Protein AF-A0A831U022-F1 (afdb_monomer_lite)

Sequence (81 aa):
EQCAGCHGPRGRGDAPGVGQLRPPPADLTGPATVRASDQWLMWRISEGVPDTEMPAFREVLSARDRWALVLFVRSLAPRRR

Structure (mmCIF, N/CA/C/O backbone):
data_AF-A0A831U022-F1
#
_entry.id   AF-A0A831U022-F1
#
loop_
_atom_site.group_PDB
_atom_site.id
_atom_site.type_symbol
_atom_site.label_atom_id
_atom_site.label_alt_id
_atom_site.label_comp_id
_atom_site.label_asym_id
_atom_site.label_entity_id
_atom_site.label_seq_id
_atom_site.pdbx_PDB_ins_code
_atom_site.Cartn_x
_atom_site.Cartn_y
_atom_site.Cartn_z
_atom_site.occupancy
_atom_site.B_iso_or_equiv
_atom_site.auth_seq_id
_atom_site.auth_comp_id
_atom_site.auth_asym_id
_atom_site.auth_atom_id
_atom_site.pdbx_PDB_model_num
ATOM 1 N N . GLU A 1 1 ? -4.852 8.870 3.644 1.00 57.62 1 GLU A N 1
ATOM 2 C CA . GLU A 1 1 ? -3.556 9.587 3.733 1.00 57.62 1 GLU A CA 1
ATOM 3 C C . GLU A 1 1 ? -2.325 8.669 3.774 1.00 57.62 1 GLU A C 1
ATOM 5 O O . GLU A 1 1 ? -1.516 8.757 2.863 1.00 57.62 1 GLU A O 1
ATOM 10 N N . GLN A 1 2 ? -2.184 7.745 4.740 1.00 80.62 2 GLN A N 1
ATOM 11 C CA . GLN A 1 2 ? -0.928 6.983 4.952 1.00 80.62 2 GLN A CA 1
ATOM 12 C C . GLN A 1 2 ? -0.470 6.118 3.755 1.00 80.62 2 GLN A C 1
ATOM 14 O O . GLN A 1 2 ? 0.717 6.061 3.460 1.00 80.62 2 GLN A O 1
ATOM 19 N N . CYS A 1 3 ? -1.388 5.473 3.025 1.00 92.81 3 CYS A N 1
ATOM 20 C CA . CYS A 1 3 ? -1.028 4.588 1.904 1.00 92.81 3 CYS A CA 1
ATOM 21 C C . CYS A 1 3 ? -0.862 5.350 0.577 1.00 92.81 3 CYS A C 1
ATOM 23 O O . CYS A 1 3 ? 0.049 5.081 -0.206 1.00 92.81 3 CYS A O 1
ATOM 25 N N . ALA A 1 4 ? -1.756 6.313 0.320 1.00 93.56 4 ALA A N 1
ATOM 26 C CA . ALA A 1 4 ? -1.788 7.083 -0.924 1.00 93.56 4 ALA A CA 1
ATOM 27 C C . ALA A 1 4 ? -0.573 8.012 -1.076 1.00 93.56 4 ALA A C 1
ATOM 29 O O . ALA A 1 4 ? -0.206 8.328 -2.204 1.00 93.56 4 ALA A O 1
ATOM 30 N N . GLY A 1 5 ? 0.080 8.391 0.030 1.00 93.25 5 GLY A N 1
ATOM 31 C CA . GLY A 1 5 ? 1.317 9.175 0.006 1.00 93.25 5 GLY A CA 1
ATOM 32 C C . GLY A 1 5 ? 2.469 8.495 -0.740 1.00 93.25 5 GLY A C 1
ATOM 33 O O . GLY A 1 5 ? 3.306 9.190 -1.299 1.00 93.25 5 GLY A O 1
ATOM 34 N N . CYS A 1 6 ? 2.479 7.157 -0.814 1.00 95.12 6 CYS A N 1
ATOM 35 C CA . CYS A 1 6 ? 3.453 6.405 -1.613 1.00 95.12 6 CYS A CA 1
ATOM 36 C C . CYS A 1 6 ? 2.816 5.738 -2.840 1.00 95.12 6 CYS A C 1
ATOM 38 O O . CYS A 1 6 ? 3.351 5.792 -3.945 1.00 95.12 6 CYS A O 1
ATOM 40 N N . HIS A 1 7 ? 1.649 5.112 -2.668 1.00 95.56 7 HIS A N 1
ATOM 41 C CA . HIS A 1 7 ? 1.010 4.344 -3.739 1.00 95.56 7 HIS A CA 1
ATOM 42 C C . HIS A 1 7 ? 0.182 5.198 -4.709 1.00 95.56 7 HIS A C 1
ATOM 44 O O . HIS A 1 7 ? -0.273 4.688 -5.731 1.00 95.56 7 HIS A O 1
ATOM 50 N N . GLY A 1 8 ? -0.018 6.482 -4.418 1.00 93.50 8 GLY A N 1
ATOM 51 C CA . GLY A 1 8 ? -0.848 7.382 -5.211 1.00 93.50 8 GLY A CA 1
ATOM 52 C C . GLY A 1 8 ? -2.352 7.142 -5.006 1.00 93.50 8 GLY A C 1
ATOM 53 O O . GLY A 1 8 ? -2.772 6.095 -4.504 1.00 93.50 8 GLY A O 1
ATOM 54 N N . PRO A 1 9 ? -3.209 8.088 -5.430 1.00 91.31 9 PRO A N 1
ATOM 55 C CA . PRO A 1 9 ? -4.663 7.996 -5.244 1.00 91.31 9 PRO A CA 1
ATOM 56 C C . PRO A 1 9 ? -5.304 6.854 -6.046 1.00 91.31 9 PRO A C 1
ATOM 58 O O . PRO A 1 9 ? -6.411 6.423 -5.738 1.00 91.31 9 PRO A O 1
ATOM 61 N N . ARG A 1 10 ? -4.611 6.360 -7.080 1.00 92.00 10 ARG A N 1
ATOM 62 C CA . ARG A 1 10 ? -5.042 5.228 -7.914 1.00 92.00 10 ARG A CA 1
ATOM 63 C C . ARG A 1 10 ? -4.275 3.936 -7.619 1.00 92.00 10 ARG A C 1
ATOM 65 O O . ARG A 1 10 ? -4.455 2.964 -8.343 1.00 92.00 10 ARG A O 1
ATOM 72 N N . GLY A 1 11 ? -3.418 3.930 -6.596 1.00 94.62 11 GLY A N 1
ATOM 73 C CA . GLY A 1 11 ? -2.646 2.754 -6.201 1.00 94.62 11 GLY A CA 1
ATOM 74 C C . GLY A 1 11 ? -1.572 2.325 -7.201 1.00 94.62 11 GLY A C 1
ATOM 75 O O . GLY A 1 11 ? -1.233 1.153 -7.221 1.00 94.62 11 GLY A O 1
ATOM 76 N N . ARG A 1 12 ? -1.050 3.218 -8.047 1.00 95.31 12 ARG A N 1
ATOM 77 C CA . ARG A 1 12 ? -0.071 2.874 -9.094 1.00 95.31 12 ARG A CA 1
ATOM 78 C C . ARG A 1 12 ? 1.392 2.964 -8.658 1.00 95.31 12 ARG A C 1
ATOM 80 O O . ARG A 1 12 ? 2.272 2.687 -9.464 1.00 95.31 12 ARG A O 1
ATOM 87 N N . GLY A 1 13 ? 1.660 3.344 -7.409 1.00 94.81 13 GLY A N 1
ATOM 88 C CA . GLY A 1 13 ? 3.033 3.567 -6.945 1.00 94.81 13 GLY A CA 1
ATOM 89 C C . GLY A 1 13 ? 3.661 4.838 -7.519 1.00 94.81 13 GLY A C 1
ATOM 90 O O . GLY A 1 13 ? 4.878 4.918 -7.638 1.00 94.81 13 GLY A O 1
ATOM 91 N N . ASP A 1 14 ? 2.834 5.808 -7.917 1.00 94.50 14 ASP A N 1
ATOM 92 C CA . ASP A 1 14 ? 3.216 6.995 -8.688 1.00 94.50 14 ASP A CA 1
ATOM 93 C C . ASP A 1 14 ? 2.961 8.312 -7.934 1.00 94.50 14 ASP A C 1
ATOM 95 O O . ASP A 1 14 ? 2.786 9.365 -8.551 1.00 94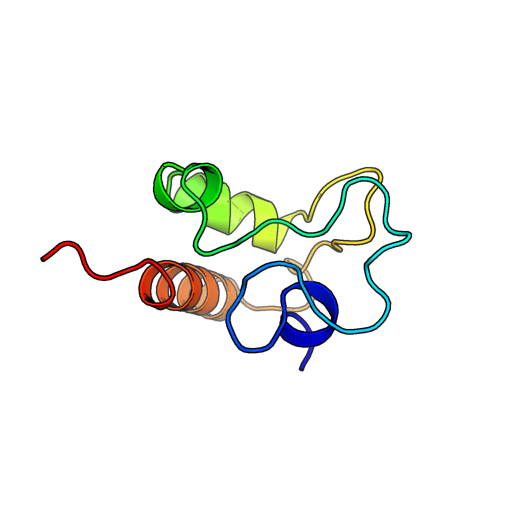.50 14 ASP A O 1
ATOM 99 N N . ALA A 1 15 ? 2.925 8.274 -6.596 1.00 93.00 15 ALA A N 1
ATOM 100 C CA . ALA A 1 15 ? 2.767 9.488 -5.802 1.00 93.00 15 ALA A CA 1
ATOM 101 C C . ALA A 1 15 ? 3.942 10.469 -6.026 1.00 93.00 15 ALA A C 1
ATOM 103 O O . ALA A 1 15 ? 5.082 10.039 -6.228 1.00 93.00 15 ALA A O 1
ATOM 104 N N . PRO A 1 16 ? 3.712 11.796 -5.986 1.00 92.56 16 PRO A N 1
ATOM 105 C CA . PRO A 1 16 ? 4.792 12.770 -6.116 1.00 92.56 16 PRO A CA 1
ATOM 106 C C . PRO A 1 16 ? 5.902 12.530 -5.086 1.00 92.56 16 PRO A C 1
ATOM 108 O O . PRO A 1 16 ? 5.633 12.397 -3.897 1.00 92.56 16 PRO A O 1
ATOM 111 N N . GLY A 1 17 ? 7.156 12.497 -5.545 1.00 88.69 17 GLY A N 1
ATOM 112 C CA . GLY A 1 17 ? 8.312 12.336 -4.661 1.00 88.69 17 GLY A CA 1
ATOM 113 C C . GLY A 1 17 ? 8.636 10.897 -4.253 1.00 88.69 17 GLY A C 1
ATOM 114 O O . GLY A 1 17 ? 9.373 10.725 -3.293 1.00 88.69 17 GLY A O 1
ATOM 115 N N . VAL A 1 18 ? 8.136 9.869 -4.953 1.00 91.94 18 VAL A N 1
ATOM 116 C CA . VAL A 1 18 ? 8.536 8.461 -4.712 1.00 91.94 18 VAL A CA 1
ATOM 117 C C . VAL A 1 18 ? 9.588 7.927 -5.693 1.00 91.94 18 VAL A C 1
ATOM 119 O O . VAL A 1 18 ? 10.041 6.793 -5.559 1.00 91.94 18 VAL A O 1
ATOM 122 N N . GLY A 1 19 ? 9.995 8.723 -6.688 1.00 89.62 19 GLY A N 1
ATOM 123 C CA . GLY A 1 19 ? 10.879 8.282 -7.780 1.00 89.62 19 GLY A CA 1
ATOM 124 C C . GLY A 1 19 ? 12.298 7.888 -7.346 1.00 89.62 19 GLY A C 1
ATOM 125 O O . GLY A 1 19 ? 12.976 7.143 -8.052 1.00 89.62 19 GLY A O 1
ATOM 126 N N . GLN A 1 20 ? 12.737 8.361 -6.181 1.00 90.62 20 GLN A N 1
ATOM 127 C CA . GLN A 1 20 ? 14.030 8.050 -5.572 1.00 90.62 20 GLN A CA 1
ATOM 128 C C . GLN A 1 20 ? 13.996 6.828 -4.642 1.00 90.62 20 GLN A C 1
ATOM 130 O O . GLN A 1 20 ? 15.055 6.380 -4.207 1.00 90.62 20 GLN A O 1
ATOM 135 N N . LEU A 1 21 ? 12.812 6.284 -4.332 1.00 91.00 21 LEU A N 1
ATOM 136 C CA . LEU A 1 21 ? 12.691 5.138 -3.433 1.00 91.00 21 LEU A CA 1
ATOM 137 C C . LEU A 1 21 ? 13.212 3.859 -4.099 1.00 91.00 21 LEU A C 1
ATOM 139 O O . LEU A 1 21 ? 12.975 3.588 -5.283 1.00 91.00 21 LEU A O 1
ATOM 143 N N . ARG A 1 22 ? 13.950 3.066 -3.322 1.00 90.75 22 ARG A N 1
ATOM 144 C CA . ARG A 1 22 ? 14.547 1.799 -3.748 1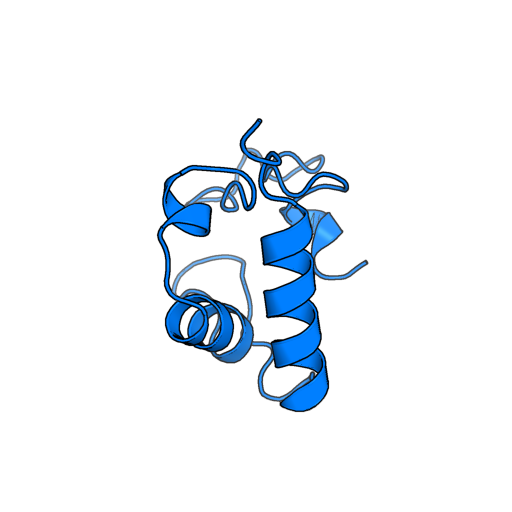.00 90.75 22 ARG A CA 1
ATOM 145 C C . ARG A 1 22 ? 14.214 0.729 -2.705 1.00 90.75 22 ARG A C 1
ATOM 147 O O . ARG A 1 22 ? 14.707 0.846 -1.591 1.00 90.75 22 ARG A O 1
ATOM 154 N N . PRO A 1 23 ? 13.423 -0.303 -3.053 1.00 91.00 23 PRO A N 1
ATOM 155 C CA . PRO A 1 23 ? 12.644 -0.458 -4.287 1.00 91.00 23 PRO A CA 1
ATOM 156 C C . PRO A 1 23 ? 11.523 0.600 -4.407 1.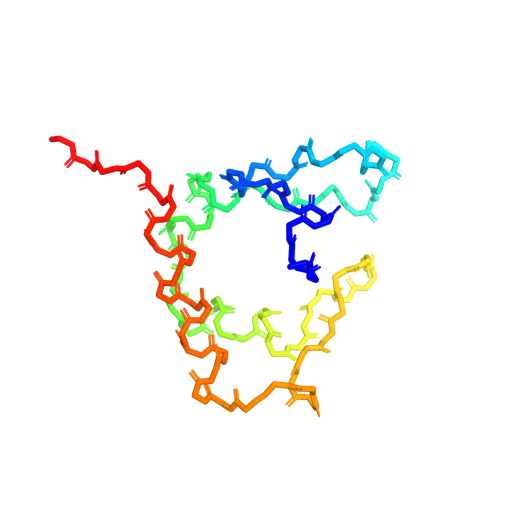00 91.00 23 PRO A C 1
ATOM 158 O O . PRO A 1 23 ? 11.121 1.183 -3.399 1.00 91.00 23 PRO A O 1
ATOM 161 N N . PRO A 1 24 ? 11.002 0.864 -5.623 1.00 93.44 24 PRO A N 1
ATOM 162 C CA . PRO A 1 24 ? 9.862 1.763 -5.792 1.00 93.44 24 PRO A CA 1
ATOM 163 C C . PRO A 1 24 ? 8.597 1.177 -5.139 1.00 93.44 24 PRO A C 1
ATOM 165 O O . PRO A 1 24 ? 8.472 -0.052 -5.050 1.00 93.44 24 PRO A O 1
ATOM 168 N N . PRO A 1 25 ? 7.625 2.017 -4.732 1.00 95.50 25 PRO A N 1
ATOM 169 C CA . PRO A 1 25 ? 6.338 1.532 -4.253 1.00 95.50 25 PRO A CA 1
ATOM 170 C C . PRO A 1 25 ? 5.663 0.625 -5.287 1.00 95.50 25 PRO A C 1
ATOM 172 O O . PRO A 1 25 ? 5.694 0.890 -6.489 1.00 95.50 25 PRO A O 1
ATOM 175 N N . ALA A 1 26 ? 5.030 -0.449 -4.819 1.00 95.25 26 ALA A N 1
ATOM 176 C CA . ALA A 1 26 ? 4.351 -1.384 -5.706 1.00 95.25 26 ALA A CA 1
ATOM 177 C C . ALA A 1 26 ? 3.146 -0.735 -6.411 1.00 95.25 26 ALA A C 1
ATOM 179 O O . ALA A 1 26 ? 2.355 -0.021 -5.784 1.00 95.25 26 ALA A O 1
ATOM 180 N N . ASP A 1 27 ? 2.959 -1.074 -7.689 1.00 95.81 27 ASP A N 1
ATOM 181 C CA . ASP A 1 27 ? 1.692 -0.873 -8.391 1.00 95.81 27 ASP A CA 1
ATOM 182 C C . ASP A 1 27 ? 0.661 -1.877 -7.853 1.00 95.81 27 ASP A C 1
ATOM 184 O O . ASP A 1 27 ? 0.693 -3.080 -8.144 1.00 95.81 27 ASP A O 1
ATOM 188 N N . LEU A 1 28 ? -0.265 -1.376 -7.041 1.00 96.12 28 LEU A N 1
ATOM 189 C CA . LEU A 1 28 ? -1.342 -2.142 -6.424 1.00 96.12 28 LEU A CA 1
ATOM 190 C C . LEU A 1 28 ? -2.386 -2.614 -7.447 1.00 96.12 28 LEU A C 1
ATOM 192 O O . LEU A 1 28 ? -3.128 -3.557 -7.176 1.00 96.12 28 LEU A O 1
ATOM 196 N N . THR A 1 29 ? -2.417 -2.001 -8.632 1.00 95.44 29 THR A N 1
ATOM 197 C CA . THR A 1 29 ? -3.250 -2.426 -9.771 1.00 95.44 29 THR A CA 1
ATOM 198 C C . THR A 1 29 ? -2.527 -3.416 -10.688 1.00 95.44 29 THR A C 1
ATOM 200 O O . THR A 1 29 ? -3.145 -4.039 -11.556 1.00 95.44 29 THR A O 1
ATOM 203 N N . GLY A 1 30 ? -1.219 -3.580 -10.478 1.00 94.88 30 GLY A N 1
ATOM 204 C CA . GLY A 1 30 ? -0.333 -4.354 -11.326 1.00 94.88 30 GLY A CA 1
ATOM 205 C C . GLY A 1 30 ? -0.495 -5.873 -11.172 1.00 94.88 30 GLY A C 1
ATOM 206 O O . GLY A 1 30 ? -0.980 -6.372 -10.150 1.00 94.88 30 GLY A O 1
ATOM 207 N N . PRO A 1 31 ? -0.027 -6.665 -12.157 1.00 94.00 31 PRO A N 1
ATOM 208 C CA . PRO A 1 31 ? -0.242 -8.111 -12.178 1.00 94.00 31 PRO A CA 1
ATOM 209 C C . PRO A 1 31 ? 0.344 -8.856 -10.972 1.00 94.00 31 PRO A C 1
ATOM 211 O O . PRO A 1 31 ? -0.188 -9.892 -10.582 1.00 94.00 31 PRO A O 1
ATOM 214 N N . ALA A 1 32 ? 1.438 -8.355 -10.389 1.00 93.19 32 ALA A N 1
ATOM 215 C CA . ALA A 1 32 ? 2.042 -8.944 -9.195 1.00 93.19 32 ALA A CA 1
ATOM 216 C C . ALA A 1 32 ? 1.091 -8.866 -7.990 1.00 93.19 32 ALA A C 1
ATOM 218 O O . ALA A 1 32 ? 0.809 -9.891 -7.373 1.00 93.19 32 ALA A O 1
ATOM 219 N N . THR A 1 33 ? 0.531 -7.683 -7.722 1.00 95.00 33 THR A N 1
ATOM 220 C CA . THR A 1 33 ? -0.430 -7.462 -6.632 1.00 95.00 33 THR A CA 1
ATOM 221 C C . THR A 1 33 ? -1.735 -8.213 -6.880 1.00 95.00 33 THR A C 1
ATOM 223 O O . THR A 1 33 ? -2.264 -8.861 -5.980 1.00 95.00 33 THR A O 1
ATOM 226 N N . VAL A 1 34 ? -2.226 -8.208 -8.123 1.00 93.88 34 VAL A N 1
ATOM 227 C CA . VAL A 1 34 ? -3.455 -8.924 -8.497 1.00 93.88 34 VAL A CA 1
ATOM 228 C C . VAL A 1 34 ? -3.321 -10.435 -8.283 1.00 93.88 34 VAL A C 1
ATOM 230 O O . VAL A 1 34 ? -4.269 -11.064 -7.818 1.00 93.88 34 VAL A O 1
ATOM 233 N N . ARG A 1 35 ? -2.157 -11.023 -8.585 1.00 95.44 35 ARG A N 1
ATOM 234 C CA . ARG A 1 35 ? -1.902 -12.463 -8.395 1.00 95.44 35 ARG A CA 1
ATOM 235 C C . ARG A 1 35 ? -1.528 -12.852 -6.967 1.00 95.44 35 ARG A C 1
ATOM 237 O O . ARG A 1 35 ? -1.616 -14.033 -6.643 1.00 95.44 35 ARG A O 1
ATOM 244 N N . ALA A 1 36 ? -1.086 -11.910 -6.134 1.00 96.56 36 ALA A N 1
ATOM 245 C CA . ALA A 1 36 ? -0.804 -12.191 -4.731 1.00 96.56 36 ALA A CA 1
ATOM 246 C C . ALA A 1 36 ? -2.067 -12.722 -4.040 1.00 96.56 36 ALA A C 1
ATOM 248 O O . ALA A 1 36 ? -3.176 -12.336 -4.404 1.00 96.56 36 ALA A O 1
ATOM 249 N N . SER A 1 37 ? -1.922 -13.599 -3.047 1.00 98.06 37 SER A N 1
ATOM 250 C CA . SER A 1 37 ? -3.056 -14.055 -2.237 1.00 98.06 37 SER A CA 1
ATOM 251 C C . SER A 1 37 ? -3.477 -12.980 -1.232 1.00 98.06 37 SER A C 1
ATOM 253 O O . SER A 1 37 ? -2.683 -12.115 -0.864 1.00 98.06 37 SER A O 1
ATOM 255 N N . ASP A 1 38 ? -4.716 -13.048 -0.742 1.00 98.25 38 ASP A N 1
ATOM 256 C CA . ASP A 1 38 ? -5.186 -12.122 0.298 1.00 98.25 38 ASP A CA 1
ATOM 257 C C . ASP A 1 38 ? -4.350 -12.223 1.577 1.00 98.25 38 ASP A C 1
ATOM 259 O O . ASP A 1 38 ? -4.048 -11.215 2.206 1.00 98.25 38 ASP A O 1
ATOM 263 N N . GLN A 1 39 ? -3.904 -13.434 1.921 1.00 98.31 39 GLN A N 1
ATOM 264 C CA . GLN A 1 39 ? -3.013 -13.673 3.058 1.00 98.31 39 GLN A CA 1
ATOM 265 C C . GLN A 1 39 ? -1.651 -13.004 2.858 1.00 98.31 39 GLN A C 1
ATOM 267 O O . GLN A 1 39 ? -1.096 -12.446 3.800 1.00 98.31 39 GLN A O 1
ATOM 272 N N . TRP A 1 40 ? -1.124 -13.018 1.631 1.00 98.31 40 TRP A N 1
ATOM 273 C CA . TRP A 1 40 ? 0.130 -12.342 1.318 1.00 98.31 40 TRP A CA 1
ATOM 274 C C . TRP A 1 40 ? -0.017 -10.820 1.411 1.00 98.31 40 TRP A C 1
ATOM 276 O O . TRP A 1 40 ? 0.839 -10.161 1.998 1.00 98.31 40 TRP A O 1
ATOM 286 N N . LEU A 1 41 ? -1.121 -10.257 0.901 1.00 97.81 41 LEU A N 1
ATOM 287 C CA . LEU A 1 41 ? -1.416 -8.824 1.039 1.00 97.81 41 LEU A CA 1
ATOM 288 C C . LEU A 1 41 ? -1.586 -8.429 2.510 1.00 97.81 41 LEU A C 1
ATOM 290 O O . LEU A 1 41 ? -0.991 -7.450 2.955 1.00 97.81 41 LEU A O 1
ATOM 294 N N . MET A 1 42 ? -2.335 -9.225 3.275 1.00 98.44 42 MET A N 1
ATOM 295 C CA . MET A 1 42 ? -2.491 -9.048 4.717 1.00 98.44 42 MET A CA 1
ATOM 296 C C . MET A 1 42 ? -1.130 -9.057 5.415 1.00 98.44 42 MET A C 1
ATOM 298 O O . MET A 1 42 ? -0.846 -8.160 6.205 1.00 98.44 42 MET A O 1
ATOM 302 N N . TRP A 1 43 ? -0.263 -10.019 5.098 1.00 98.38 43 TRP A N 1
ATOM 303 C CA . TRP A 1 43 ? 1.083 -10.096 5.662 1.00 98.38 43 TRP A CA 1
ATOM 304 C C . TRP A 1 43 ? 1.918 -8.853 5.336 1.00 98.38 43 TRP A C 1
ATOM 306 O O . TRP A 1 43 ? 2.491 -8.270 6.251 1.00 98.38 43 TRP A O 1
ATOM 316 N N . ARG A 1 44 ? 1.918 -8.376 4.084 1.00 97.56 44 ARG A N 1
ATOM 317 C CA . ARG A 1 44 ? 2.657 -7.157 3.703 1.00 97.56 44 ARG A CA 1
ATOM 318 C C . ARG A 1 44 ? 2.135 -5.889 4.354 1.00 97.56 44 ARG A C 1
ATOM 320 O O . ARG A 1 44 ? 2.930 -5.056 4.761 1.00 97.56 44 ARG A O 1
ATOM 327 N N . ILE A 1 45 ? 0.824 -5.742 4.498 1.00 97.25 45 ILE A N 1
ATOM 328 C CA . ILE A 1 45 ? 0.257 -4.609 5.240 1.00 97.25 45 ILE A CA 1
ATOM 329 C C . ILE A 1 45 ? 0.638 -4.715 6.724 1.00 97.25 45 ILE A C 1
ATOM 331 O O . ILE A 1 45 ? 0.913 -3.718 7.378 1.00 97.25 45 ILE A O 1
ATOM 335 N N . SER A 1 46 ? 0.676 -5.927 7.271 1.00 98.19 46 SER A N 1
ATOM 336 C CA . SER A 1 46 ? 0.967 -6.144 8.690 1.00 98.19 46 SER A CA 1
ATOM 337 C C . SER A 1 46 ? 2.427 -5.873 9.030 1.00 98.19 46 SER A C 1
ATOM 339 O O . SER A 1 46 ? 2.699 -5.104 9.944 1.00 98.19 46 SER A O 1
ATOM 341 N N . GLU A 1 47 ? 3.341 -6.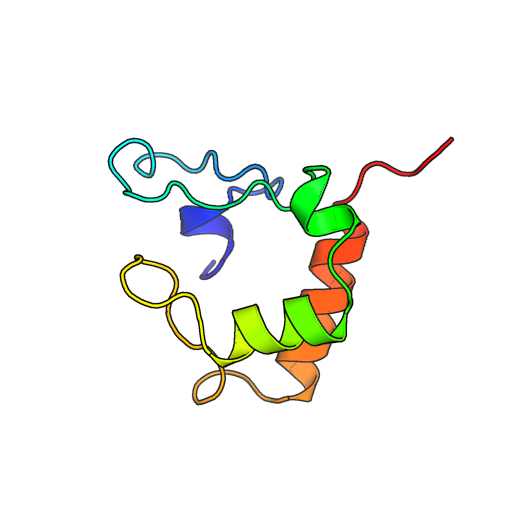485 8.286 1.00 98.06 47 GLU A N 1
ATOM 342 C CA . GLU A 1 47 ? 4.771 -6.540 8.602 1.00 98.06 47 GLU A CA 1
ATOM 343 C C . GLU A 1 47 ? 5.604 -5.556 7.761 1.00 98.06 47 GLU A C 1
ATOM 345 O O . GLU A 1 47 ? 6.807 -5.428 7.965 1.00 98.06 47 GLU A O 1
ATOM 350 N N . GLY A 1 48 ? 4.979 -4.855 6.811 1.00 96.50 48 GLY A N 1
ATOM 351 C CA . GLY A 1 48 ? 5.673 -3.975 5.878 1.00 96.50 48 GLY A CA 1
ATOM 352 C C . GLY A 1 4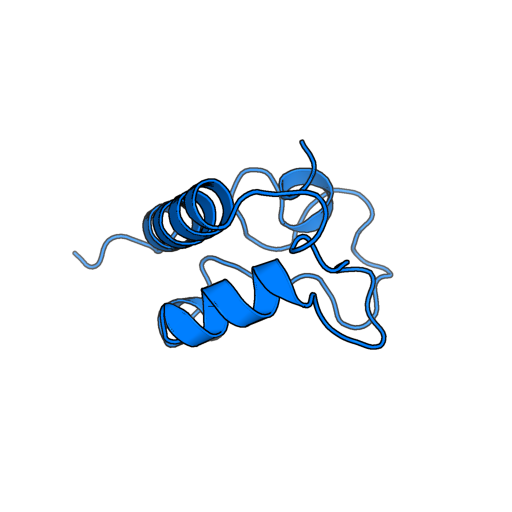8 ? 6.537 -4.746 4.878 1.00 96.50 48 GLY A C 1
ATOM 353 O O . GLY A 1 48 ? 6.324 -5.936 4.585 1.00 96.50 48 GLY A O 1
ATOM 354 N N . VAL A 1 49 ? 7.533 -4.054 4.327 1.00 95.81 49 VAL A N 1
ATOM 355 C CA . VAL A 1 49 ? 8.573 -4.670 3.497 1.00 95.81 49 VAL A CA 1
ATOM 356 C C . VAL A 1 49 ? 9.939 -4.258 4.056 1.00 95.81 49 VAL A C 1
ATOM 358 O O . VAL A 1 49 ? 10.260 -3.070 4.014 1.00 95.81 49 VAL A O 1
ATOM 361 N N . PRO A 1 50 ? 10.735 -5.214 4.578 1.00 93.00 50 PRO A N 1
ATOM 362 C CA . PRO A 1 50 ? 12.079 -4.938 5.083 1.00 93.00 50 PRO A CA 1
ATOM 363 C C . PRO A 1 50 ? 12.955 -4.231 4.049 1.00 93.00 50 PRO A C 1
ATOM 365 O O . PRO A 1 50 ? 12.832 -4.507 2.855 1.00 93.00 50 PRO A O 1
ATOM 368 N N . ASP A 1 51 ? 13.831 -3.345 4.524 1.00 92.69 51 ASP A N 1
ATOM 369 C CA . ASP A 1 51 ? 14.754 -2.548 3.703 1.00 92.69 51 ASP A CA 1
ATOM 370 C C . ASP A 1 51 ? 14.053 -1.641 2.672 1.00 92.69 51 ASP A C 1
ATOM 372 O O . ASP A 1 51 ? 14.590 -1.347 1.603 1.00 92.69 51 ASP A O 1
ATOM 376 N N . THR A 1 52 ? 12.833 -1.192 2.987 1.00 93.56 52 THR A N 1
ATOM 377 C CA . THR A 1 52 ? 12.056 -0.244 2.176 1.00 93.56 52 THR A CA 1
ATOM 378 C C . THR A 1 52 ? 11.361 0.795 3.057 1.00 93.56 52 THR A C 1
ATOM 380 O O . THR A 1 52 ? 11.223 0.610 4.264 1.00 93.56 52 THR A O 1
ATOM 383 N N . GLU A 1 53 ? 10.818 1.840 2.434 1.00 92.38 53 GLU A N 1
ATOM 384 C CA . GLU A 1 53 ? 9.987 2.847 3.108 1.00 92.38 53 GLU A CA 1
ATOM 385 C C . GLU A 1 53 ? 8.570 2.361 3.470 1.00 92.38 53 GLU A C 1
ATOM 387 O O . GLU A 1 53 ? 7.769 3.152 3.958 1.00 92.38 53 GLU A O 1
ATOM 392 N N . MET A 1 54 ? 8.201 1.101 3.202 1.00 95.94 54 MET A N 1
ATOM 393 C CA . MET A 1 54 ? 6.881 0.570 3.559 1.00 95.94 54 MET A CA 1
ATOM 394 C C . MET A 1 54 ? 6.896 0.019 4.997 1.00 95.94 54 MET A C 1
ATOM 396 O O . MET A 1 54 ? 7.375 -1.102 5.204 1.00 95.94 54 MET A O 1
ATOM 400 N N . PRO A 1 55 ? 6.346 0.748 5.992 1.00 95.12 55 PRO A N 1
ATOM 401 C CA . PRO A 1 55 ? 6.406 0.333 7.387 1.00 95.12 55 PRO A CA 1
ATOM 402 C C . PRO A 1 55 ? 5.431 -0.812 7.684 1.00 95.12 55 PRO A C 1
ATOM 404 O O . PRO A 1 55 ? 4.497 -1.091 6.928 1.00 95.12 55 PRO A O 1
ATOM 407 N N . ALA A 1 56 ? 5.624 -1.445 8.838 1.00 96.62 56 ALA A N 1
ATOM 408 C CA . ALA A 1 56 ? 4.661 -2.371 9.413 1.00 96.62 56 ALA A CA 1
ATOM 409 C C . ALA A 1 56 ? 3.459 -1.608 9.994 1.00 96.62 56 ALA A C 1
ATOM 411 O O . ALA A 1 56 ? 3.632 -0.680 10.786 1.00 96.62 56 ALA A O 1
ATOM 412 N N . PHE A 1 57 ? 2.234 -2.021 9.656 1.00 96.69 57 PHE A N 1
ATOM 413 C CA . PHE A 1 57 ? 1.011 -1.419 10.206 1.00 96.69 57 PHE A CA 1
ATOM 414 C C . PHE A 1 57 ? 0.330 -2.284 11.269 1.00 96.69 57 PHE A C 1
ATOM 416 O O . PHE A 1 57 ? -0.725 -1.907 11.777 1.00 96.69 57 PHE A O 1
ATOM 423 N N . ARG A 1 58 ? 0.897 -3.443 11.623 1.00 97.19 58 ARG A N 1
ATOM 424 C CA . ARG A 1 58 ? 0.316 -4.366 12.611 1.00 97.19 58 ARG A CA 1
ATOM 425 C C . ARG A 1 58 ? 0.011 -3.713 13.960 1.00 97.19 58 ARG A C 1
ATOM 427 O O . ARG A 1 58 ? -1.040 -4.006 14.522 1.00 97.19 58 ARG A O 1
ATOM 434 N N . GLU A 1 59 ? 0.908 -2.859 14.444 1.00 96.19 59 GLU A N 1
ATOM 435 C CA . GLU A 1 59 ? 0.797 -2.196 15.753 1.00 96.19 59 GLU A CA 1
ATOM 436 C C . GLU A 1 59 ? -0.064 -0.921 15.706 1.00 96.19 59 GLU A C 1
ATOM 438 O O . GLU A 1 59 ? -0.493 -0.418 16.739 1.00 96.19 59 GLU A O 1
ATOM 443 N N . VAL A 1 60 ? -0.336 -0.398 14.504 1.00 95.81 60 VAL A N 1
ATOM 444 C CA . VAL A 1 60 ? -1.069 0.865 14.297 1.00 95.81 60 VAL A CA 1
ATOM 445 C C . VAL A 1 60 ? -2.515 0.618 13.855 1.00 95.81 60 VAL A C 1
ATOM 447 O O . VAL A 1 60 ? -3.399 1.421 14.142 1.00 95.81 60 VAL A O 1
ATOM 450 N N . LEU A 1 61 ? -2.775 -0.495 13.161 1.00 96.38 61 LEU A N 1
ATOM 451 C CA . LEU A 1 61 ? -4.081 -0.849 12.610 1.00 96.38 61 LEU A CA 1
ATOM 452 C C . LEU A 1 61 ? -4.590 -2.176 13.172 1.00 96.38 61 LEU A C 1
ATOM 454 O O . LEU A 1 61 ? -3.889 -3.198 13.186 1.00 96.38 61 LEU A O 1
ATOM 458 N N . SER A 1 62 ? -5.877 -2.196 13.527 1.00 98.00 62 SER A N 1
ATOM 459 C CA . SER A 1 62 ? -6.547 -3.425 13.942 1.00 98.00 62 SER A CA 1
ATOM 460 C C . SER A 1 62 ? -6.500 -4.480 12.827 1.00 98.00 62 SER A C 1
ATOM 462 O O . SER A 1 62 ? -6.398 -4.168 11.637 1.00 98.00 62 SER A O 1
ATOM 464 N N . ALA A 1 63 ? -6.603 -5.762 13.189 1.00 98.00 63 ALA A N 1
ATOM 465 C CA . ALA A 1 63 ? -6.674 -6.830 12.189 1.00 98.00 63 ALA A CA 1
ATOM 466 C C . ALA A 1 63 ? -7.857 -6.632 11.224 1.00 98.00 63 ALA A C 1
ATOM 468 O O . ALA A 1 63 ? -7.732 -6.904 10.032 1.00 98.00 63 ALA A O 1
ATOM 469 N N . ARG A 1 64 ? -8.983 -6.108 11.728 1.00 98.31 64 ARG A N 1
ATOM 470 C CA . ARG A 1 64 ? -10.167 -5.784 10.927 1.00 98.31 64 ARG A CA 1
ATOM 471 C C . ARG A 1 64 ? -9.869 -4.701 9.889 1.00 98.31 64 ARG A C 1
ATOM 473 O O . ARG A 1 64 ? -10.235 -4.875 8.730 1.00 98.31 64 ARG A O 1
ATOM 480 N N . ASP A 1 65 ? -9.186 -3.627 10.277 1.00 98.06 65 ASP A N 1
ATOM 481 C CA . ASP A 1 65 ? -8.859 -2.528 9.359 1.00 98.06 65 ASP A CA 1
ATOM 482 C C . ASP A 1 65 ? -7.844 -2.964 8.304 1.00 98.06 65 ASP A C 1
ATOM 484 O O . ASP A 1 65 ? -7.989 -2.637 7.128 1.00 98.06 65 ASP A O 1
ATOM 488 N N . ARG A 1 66 ? -6.862 -3.789 8.685 1.00 97.75 66 ARG A N 1
ATOM 489 C CA . ARG A 1 66 ? -5.919 -4.379 7.723 1.00 97.75 66 ARG A CA 1
ATOM 490 C C . ARG A 1 66 ? -6.627 -5.274 6.703 1.00 97.75 66 ARG A C 1
ATOM 492 O O . ARG A 1 66 ? -6.332 -5.182 5.515 1.00 97.75 66 ARG A O 1
ATOM 499 N N . TRP A 1 67 ? -7.616 -6.066 7.120 1.00 98.25 67 TRP A N 1
ATOM 500 C CA . TRP A 1 67 ? -8.460 -6.822 6.186 1.00 98.25 67 TRP A CA 1
ATOM 501 C C . TRP A 1 67 ? -9.309 -5.921 5.283 1.00 98.25 67 TRP A C 1
ATOM 503 O O . TRP A 1 67 ? -9.433 -6.197 4.089 1.00 98.25 67 TRP A O 1
ATOM 513 N N . ALA A 1 68 ? -9.842 -4.815 5.806 1.00 98.00 68 ALA A N 1
ATOM 514 C CA . ALA A 1 68 ? -10.542 -3.827 4.987 1.00 98.00 68 ALA A CA 1
ATOM 515 C C . ALA A 1 68 ? -9.612 -3.198 3.931 1.00 98.00 68 ALA A C 1
ATOM 517 O O . ALA A 1 68 ? -10.029 -3.014 2.787 1.00 98.00 68 ALA A O 1
ATOM 518 N N . LEU A 1 69 ? -8.341 -2.949 4.267 1.00 96.50 69 LEU A N 1
ATOM 519 C CA . LEU A 1 69 ? -7.333 -2.495 3.304 1.00 96.50 69 LEU A CA 1
ATOM 520 C C . LEU A 1 69 ? -7.049 -3.541 2.221 1.00 96.50 69 LEU A C 1
ATOM 522 O O . LEU A 1 69 ? -6.937 -3.171 1.056 1.00 96.50 69 LEU A O 1
ATOM 526 N N . VAL A 1 70 ? -6.985 -4.834 2.559 1.00 97.25 70 VAL A N 1
ATOM 527 C CA . VAL A 1 70 ? -6.853 -5.903 1.549 1.00 97.25 70 VAL A CA 1
ATOM 528 C C . VAL A 1 70 ? -8.013 -5.841 0.553 1.00 97.25 70 VAL A C 1
ATOM 530 O O . VAL A 1 70 ? -7.783 -5.815 -0.656 1.00 97.25 70 VAL A O 1
ATOM 533 N N . LEU A 1 71 ? -9.253 -5.741 1.039 1.00 96.88 71 LEU A N 1
ATOM 534 C CA . LEU A 1 71 ? -10.435 -5.619 0.177 1.00 96.88 71 LEU A CA 1
ATOM 535 C C . LEU A 1 71 ? -10.409 -4.336 -0.665 1.00 96.88 71 LEU A C 1
ATOM 537 O O . LEU A 1 71 ? -10.756 -4.363 -1.847 1.00 96.88 71 LEU A O 1
ATOM 541 N N . PHE A 1 72 ? -9.946 -3.226 -0.089 1.00 95.44 72 PHE A N 1
ATOM 542 C CA . PHE A 1 72 ? -9.746 -1.984 -0.827 1.00 95.44 72 PHE A CA 1
ATOM 543 C C . PHE A 1 72 ? -8.718 -2.158 -1.954 1.00 95.44 72 PHE A C 1
ATOM 545 O O . PHE A 1 72 ? -9.022 -1.814 -3.094 1.00 95.44 72 PHE A O 1
ATOM 552 N N . VAL A 1 73 ? -7.561 -2.773 -1.687 1.00 95.38 73 VAL A N 1
ATOM 553 C CA . VAL A 1 73 ? -6.546 -3.082 -2.712 1.00 95.38 73 VAL A CA 1
ATOM 554 C C . VAL A 1 73 ? -7.137 -3.940 -3.831 1.00 95.38 73 VAL A C 1
ATOM 556 O O . VAL A 1 73 ? -6.918 -3.650 -5.006 1.00 95.38 73 VAL A O 1
ATOM 559 N N . ARG A 1 74 ? -7.964 -4.943 -3.504 1.00 94.81 74 ARG A N 1
ATOM 560 C CA . ARG A 1 74 ? -8.678 -5.741 -4.519 1.00 94.81 74 ARG A CA 1
ATOM 561 C C . ARG A 1 74 ? -9.614 -4.911 -5.385 1.00 94.81 74 ARG A C 1
ATOM 563 O O . ARG A 1 74 ? -9.720 -5.183 -6.578 1.00 94.81 74 ARG A O 1
ATOM 570 N N . SER A 1 75 ? -10.256 -3.895 -4.817 1.00 93.94 75 SER A N 1
ATOM 571 C CA . SER A 1 75 ? -11.152 -3.008 -5.564 1.00 93.94 75 SER A CA 1
ATOM 572 C C . SER A 1 75 ? -10.428 -2.103 -6.572 1.00 93.94 75 SER A C 1
ATOM 574 O O . SER A 1 75 ? -11.064 -1.624 -7.510 1.00 93.94 75 SER A O 1
ATOM 576 N N . LEU A 1 76 ? -9.111 -1.901 -6.411 1.00 92.25 76 LEU A N 1
ATOM 577 C CA . LEU A 1 76 ? -8.281 -1.106 -7.326 1.00 92.25 76 LEU A CA 1
ATOM 578 C C . LEU A 1 76 ? -7.899 -1.868 -8.600 1.00 92.25 76 LEU A C 1
ATOM 580 O O . LEU A 1 76 ? -7.550 -1.247 -9.605 1.00 92.25 76 LEU A O 1
ATOM 584 N N . ALA A 1 77 ? -7.941 -3.203 -8.568 1.00 81.94 77 ALA A N 1
ATOM 585 C CA . ALA A 1 77 ? -7.619 -4.013 -9.731 1.00 81.94 77 ALA A CA 1
ATOM 586 C C . ALA A 1 77 ? -8.583 -3.686 -10.889 1.00 81.94 77 ALA A C 1
ATOM 588 O O . ALA A 1 77 ? -9.788 -3.522 -10.661 1.00 81.94 77 ALA A O 1
ATOM 589 N N . PRO A 1 78 ? -8.095 -3.621 -12.143 1.00 71.25 78 PRO A N 1
ATOM 590 C CA . PRO A 1 78 ? -8.971 -3.431 -13.287 1.00 71.25 78 PRO A CA 1
ATOM 591 C C . PRO A 1 78 ? -10.036 -4.527 -13.278 1.00 71.25 78 PRO A C 1
ATOM 593 O O . PRO A 1 78 ? -9.708 -5.717 -13.248 1.00 71.25 78 PRO A O 1
ATOM 596 N N . ARG A 1 79 ? -11.316 -4.137 -13.303 1.00 63.25 79 ARG A N 1
ATOM 597 C CA . ARG A 1 79 ? -12.405 -5.102 -13.462 1.00 63.25 79 ARG A CA 1
ATOM 598 C C . ARG A 1 79 ? -12.142 -5.864 -14.757 1.00 63.25 79 ARG A C 1
ATOM 600 O O . ARG A 1 79 ? -12.132 -5.253 -15.826 1.00 63.25 79 ARG A O 1
ATOM 607 N N . ARG A 1 80 ? -11.904 -7.177 -14.664 1.00 58.94 80 ARG A N 1
ATOM 608 C CA . ARG A 1 80 ? -11.943 -8.048 -15.842 1.00 58.94 80 ARG A CA 1
ATOM 609 C C . ARG A 1 80 ? -13.330 -7.864 -16.462 1.00 58.94 80 ARG A C 1
ATOM 611 O O . ARG A 1 80 ? -14.327 -8.119 -15.791 1.00 58.94 80 ARG A O 1
ATOM 618 N N . ARG A 1 81 ? -13.368 -7.303 -17.670 1.00 50.06 81 ARG A N 1
ATOM 619 C CA . ARG A 1 81 ? -14.525 -7.420 -18.558 1.00 50.06 81 ARG A CA 1
ATOM 620 C C . ARG A 1 81 ? -14.556 -8.824 -19.135 1.00 50.06 81 ARG A C 1
ATOM 622 O O . ARG A 1 81 ? -13.453 -9.393 -19.310 1.00 50.06 81 ARG A O 1
#

pLDDT: mean 92.65, std 9.06, range [50.06, 98.44]

Radius of gyration: 12.19 Å; chains: 1; bounding box: 29×2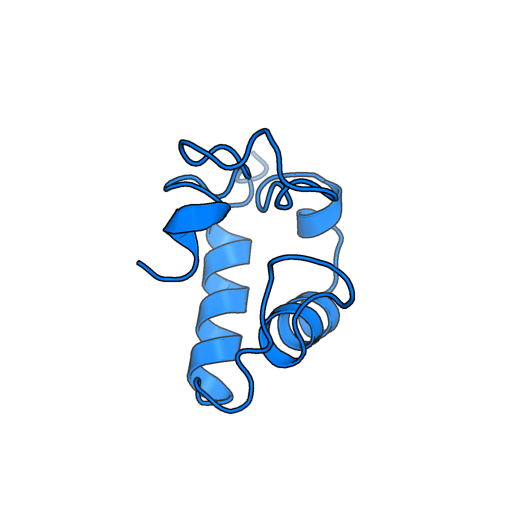7×34 Å

Foldseek 3Di:
DVQCCQLNPLRQRDHPPQPPWVVGRHRLQDPVVQPDDLVRQLCCQQCPDPPGPTHHCVVPDDSVVSSVVSVVSNVSHPPDD

Secondary structure (DSSP, 8-state):
-TTHHHHTTTTSS--TT-TT-SSPPP-TTSHHHHHS-HHHHHHHHHH--TTSS----TTTS-HHHHHHHHHHHHHHSPP--